Protein AF-A0A946EEK8-F1 (afdb_monomer_lite)

Foldseek 3Di:
DDPPAPDDPVLVVVLVVQQVVLVVPDDQDLPSSLVSSCVPSVVPDPVVSCVVVSVVSSVVVVVVNCVVCVVVPPVVVVD

pLDDT: mean 76.11, std 11.78, range [40.19, 88.75]

Radius of gyration: 15.59 Å; chains: 1; bounding box: 40×19×48 Å

Sequence (79 aa):
MTSMLSLSENQIWLVALICLLAGIVRGFSGFALSALVMASAALIIPPIELIPVCWWLEICAGLMMIRGGWKDADRRLAV

Structure (mmCIF, N/CA/C/O backbone):
data_AF-A0A946EEK8-F1
#
_entry.id   AF-A0A946EEK8-F1
#
loop_
_atom_site.group_PDB
_atom_site.id
_atom_site.type_symbol
_atom_site.label_atom_id
_atom_site.label_alt_id
_atom_site.label_comp_id
_atom_site.label_asym_id
_atom_site.label_entity_id
_atom_site.label_seq_id
_atom_site.pdbx_PDB_ins_code
_atom_site.Cartn_x
_atom_site.Cartn_y
_atom_site.Cartn_z
_at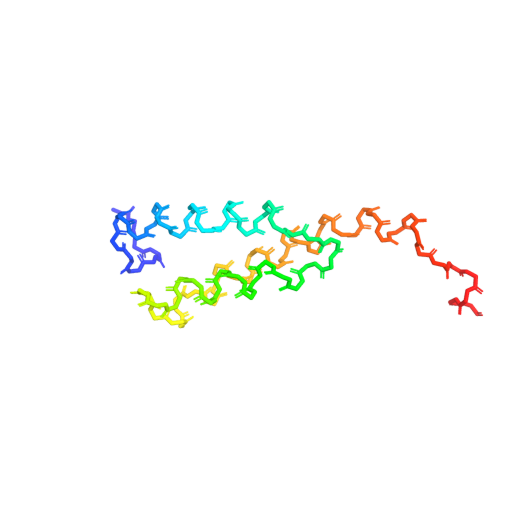om_site.occupancy
_atom_site.B_iso_or_equiv
_atom_site.auth_seq_id
_atom_site.auth_comp_id
_atom_site.auth_asym_id
_atom_site.auth_atom_id
_atom_site.pdbx_PDB_model_num
ATOM 1 N N . MET A 1 1 ? -1.700 -6.187 24.060 1.00 40.19 1 MET A N 1
ATOM 2 C CA . MET A 1 1 ? -0.519 -5.498 23.502 1.00 40.19 1 MET A CA 1
ATOM 3 C C . MET A 1 1 ? -0.584 -5.575 21.981 1.00 40.19 1 MET A C 1
ATOM 5 O O . MET A 1 1 ? 0.068 -6.434 21.422 1.00 40.19 1 MET A O 1
ATOM 9 N N . THR A 1 2 ? -1.383 -4.732 21.324 1.00 46.38 2 THR A N 1
ATOM 10 C CA . THR A 1 2 ? -1.402 -4.566 19.852 1.00 46.38 2 THR A CA 1
ATOM 11 C C . THR A 1 2 ? -2.225 -3.316 19.519 1.00 46.38 2 THR A C 1
ATOM 13 O O . THR A 1 2 ? -3.352 -3.392 19.051 1.00 46.38 2 THR A O 1
ATOM 16 N N . SER A 1 3 ? -1.688 -2.133 19.819 1.00 45.69 3 SER A N 1
ATOM 17 C CA . SER A 1 3 ? -2.323 -0.853 19.471 1.00 45.69 3 SER A CA 1
ATOM 18 C C . SER A 1 3 ? -1.314 -0.007 18.705 1.00 45.69 3 SER A C 1
ATOM 20 O O . SER A 1 3 ? -0.728 0.918 19.250 1.00 45.69 3 SER A O 1
ATOM 22 N N . MET A 1 4 ? -1.038 -0.406 17.462 1.00 53.59 4 MET A N 1
ATOM 23 C CA . MET A 1 4 ? -0.278 0.413 16.504 1.00 53.59 4 MET A CA 1
ATOM 24 C C . MET A 1 4 ? -1.211 1.030 15.448 1.00 53.59 4 MET A C 1
ATOM 26 O O . MET A 1 4 ? -0.940 2.125 14.976 1.00 53.59 4 MET A O 1
ATOM 30 N N . LEU A 1 5 ? -2.348 0.384 15.148 1.00 54.53 5 LEU A N 1
ATOM 31 C CA . LEU A 1 5 ? -3.475 0.934 14.387 1.00 54.53 5 LEU A CA 1
ATOM 32 C C . LEU A 1 5 ? -4.741 0.787 15.248 1.00 54.53 5 LEU A C 1
ATOM 34 O O . LEU A 1 5 ? -4.992 -0.298 15.770 1.00 54.53 5 LEU A O 1
ATOM 38 N N . SER A 1 6 ? -5.543 1.841 15.405 1.00 60.91 6 SER A N 1
ATOM 39 C CA . SER A 1 6 ? -6.833 1.822 16.123 1.00 60.91 6 SER A CA 1
ATOM 40 C C . SER A 1 6 ? -7.956 1.141 15.325 1.00 60.91 6 SER A C 1
ATOM 42 O O . SER A 1 6 ? -9.107 1.564 15.384 1.00 60.91 6 SER A O 1
ATOM 44 N N . LEU A 1 7 ? -7.626 0.102 14.557 1.00 61.81 7 LEU A N 1
ATOM 45 C CA . LEU A 1 7 ? -8.563 -0.619 13.702 1.00 61.81 7 LEU A CA 1
ATOM 46 C C . LEU A 1 7 ? -9.104 -1.861 14.413 1.00 61.81 7 LEU A C 1
ATOM 48 O O . LEU A 1 7 ? -8.372 -2.585 15.087 1.00 61.81 7 LEU A O 1
ATOM 52 N N . SER A 1 8 ? -10.393 -2.129 14.215 1.00 75.38 8 SER A N 1
ATOM 53 C CA . SER A 1 8 ? -11.040 -3.388 14.602 1.00 75.38 8 SER A CA 1
ATOM 54 C C . SER A 1 8 ? -10.385 -4.582 13.885 1.00 75.38 8 SER A C 1
ATOM 56 O O . SER A 1 8 ? -9.984 -4.454 12.726 1.00 75.38 8 SER A O 1
ATOM 58 N N . GLU A 1 9 ? -10.318 -5.763 14.519 1.00 75.12 9 GLU A N 1
ATOM 59 C CA . GLU A 1 9 ? -9.774 -6.993 13.901 1.00 75.12 9 GLU A CA 1
ATOM 60 C C . GLU A 1 9 ? -10.399 -7.280 12.525 1.00 75.12 9 GLU A C 1
ATOM 62 O O . GLU A 1 9 ? -9.707 -7.669 11.585 1.00 75.12 9 GLU A O 1
ATOM 67 N N . ASN A 1 10 ? -11.694 -6.994 12.367 1.00 78.19 10 ASN A N 1
ATOM 68 C CA . ASN A 1 10 ? -12.413 -7.184 11.107 1.00 78.19 10 ASN A CA 1
ATOM 69 C C . ASN A 1 10 ? -11.941 -6.219 10.008 1.00 78.19 10 ASN A C 1
ATOM 71 O O . ASN A 1 10 ? -11.912 -6.584 8.835 1.00 78.19 10 ASN A O 1
ATOM 75 N N . GLN A 1 11 ? -11.555 -4.994 10.372 1.00 77.94 11 GLN A N 1
ATOM 76 C CA . GLN A 1 11 ? -11.058 -3.992 9.426 1.00 77.94 11 GLN A CA 1
ATOM 77 C C . GLN A 1 11 ? -9.661 -4.353 8.915 1.00 77.94 11 GLN A C 1
ATOM 79 O O . GLN A 1 11 ? -9.372 -4.133 7.741 1.00 77.94 11 GLN A O 1
ATOM 84 N N . ILE A 1 12 ? -8.822 -4.972 9.752 1.00 80.69 12 ILE A N 1
ATOM 85 C CA . ILE A 1 12 ? -7.485 -5.439 9.356 1.00 80.69 12 ILE A CA 1
ATOM 86 C C . ILE A 1 12 ? -7.588 -6.486 8.243 1.00 80.69 12 ILE A C 1
ATOM 88 O O . ILE A 1 12 ? -6.910 -6.368 7.222 1.00 80.69 12 ILE A O 1
ATOM 92 N N . TRP A 1 13 ? -8.469 -7.478 8.401 1.00 83.19 13 TRP A N 1
ATOM 93 C CA . TRP A 1 13 ? -8.697 -8.500 7.375 1.00 83.19 13 TRP A CA 1
ATOM 94 C C . TRP A 1 13 ? -9.234 -7.912 6.070 1.00 83.19 13 TRP A C 1
ATOM 96 O O . TRP A 1 13 ? -8.825 -8.327 4.985 1.00 83.19 13 TRP A O 1
ATOM 106 N N . LEU A 1 14 ? -10.112 -6.914 6.174 1.00 84.88 14 LEU A N 1
ATOM 107 C CA . LEU A 1 14 ? -10.698 -6.234 5.023 1.00 84.88 14 LEU A CA 1
ATOM 108 C C . LEU A 1 14 ? -9.634 -5.442 4.245 1.00 84.88 14 LEU A C 1
ATOM 110 O O . LEU A 1 14 ? -9.524 -5.593 3.029 1.00 84.88 14 LEU A O 1
ATOM 114 N N . VAL A 1 15 ? -8.789 -4.676 4.943 1.00 83.31 15 VAL A N 1
ATOM 115 C CA . VAL A 1 15 ? -7.659 -3.953 4.334 1.00 83.31 15 VAL A CA 1
ATOM 116 C C . VAL A 1 15 ? -6.656 -4.926 3.720 1.00 83.31 15 VAL A C 1
ATOM 118 O O . VAL A 1 15 ? -6.212 -4.703 2.598 1.00 83.31 15 VAL A O 1
ATOM 121 N N . ALA A 1 16 ? -6.335 -6.035 4.391 1.00 84.38 16 ALA A N 1
ATOM 122 C CA . ALA A 1 16 ? -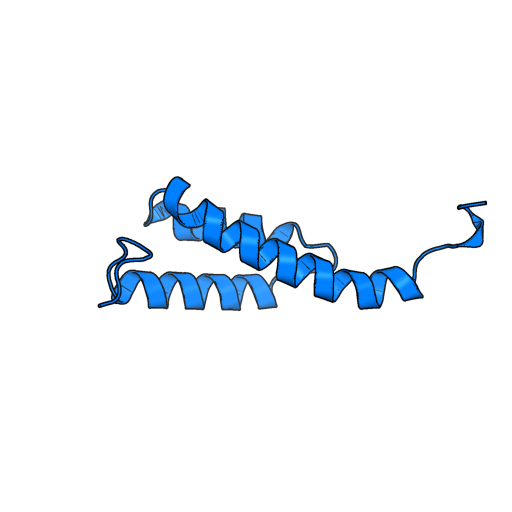5.435 -7.050 3.847 1.00 84.38 16 ALA A CA 1
ATOM 123 C C . ALA A 1 16 ? -5.966 -7.657 2.535 1.00 84.38 16 ALA A C 1
ATOM 125 O O . ALA A 1 16 ? -5.213 -7.788 1.567 1.00 84.38 16 ALA A O 1
ATOM 126 N N . LEU A 1 17 ? -7.265 -7.970 2.473 1.00 86.62 17 LEU A N 1
ATOM 127 C CA . LEU A 1 17 ? -7.913 -8.474 1.261 1.00 86.62 17 LEU A CA 1
ATOM 128 C C . LEU A 1 17 ? -7.890 -7.435 0.131 1.00 86.62 17 LEU A C 1
AT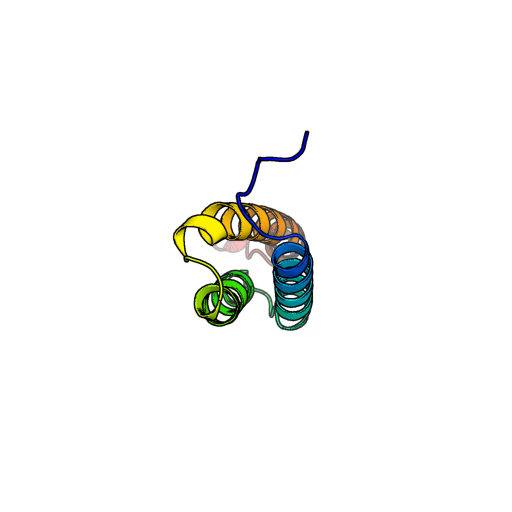OM 130 O O . LEU A 1 17 ? -7.537 -7.767 -1.001 1.00 86.62 17 LEU A O 1
ATOM 134 N N . ILE A 1 18 ? -8.212 -6.177 0.441 1.00 84.94 18 ILE A N 1
ATOM 135 C CA . ILE A 1 18 ? -8.149 -5.060 -0.511 1.00 84.94 18 ILE A CA 1
ATOM 136 C C . ILE A 1 18 ? -6.730 -4.902 -1.069 1.00 84.94 18 ILE A C 1
ATOM 138 O O . ILE A 1 18 ? -6.560 -4.802 -2.282 1.00 84.94 18 ILE A O 1
ATOM 142 N N . CYS A 1 19 ? -5.707 -4.926 -0.213 1.00 82.56 19 CYS A N 1
ATOM 143 C CA . CYS A 1 19 ? -4.306 -4.832 -0.623 1.00 82.56 19 CYS A CA 1
ATOM 144 C C . CYS A 1 19 ? -3.895 -5.991 -1.542 1.00 82.56 19 CYS A C 1
ATOM 146 O O . CYS A 1 19 ? -3.164 -5.779 -2.511 1.00 82.56 19 CYS A O 1
ATOM 148 N N . LEU A 1 20 ? -4.382 -7.205 -1.272 1.00 82.88 20 LEU A N 1
ATOM 149 C CA . LEU A 1 20 ? -4.098 -8.382 -2.092 1.00 82.88 20 LEU A CA 1
ATOM 150 C C . LEU A 1 20 ? -4.751 -8.276 -3.479 1.00 82.88 20 LEU A C 1
ATOM 152 O O . LEU A 1 20 ? -4.086 -8.501 -4.490 1.00 82.88 20 LEU A O 1
ATOM 156 N N . LEU A 1 21 ? -6.016 -7.848 -3.540 1.00 81.94 21 LEU A N 1
ATOM 157 C CA . LEU A 1 21 ? -6.715 -7.577 -4.801 1.00 81.94 21 LEU A CA 1
ATOM 158 C C . LEU A 1 21 ? -6.056 -6.427 -5.578 1.00 81.94 21 LEU A C 1
ATOM 160 O O . LEU A 1 21 ? -5.860 -6.534 -6.788 1.00 81.94 21 LEU A O 1
ATOM 164 N N . ALA A 1 22 ? -5.631 -5.369 -4.884 1.00 81.00 22 ALA A N 1
ATOM 165 C CA . ALA A 1 22 ? -4.877 -4.265 -5.472 1.00 81.00 22 ALA A CA 1
ATOM 166 C C . ALA A 1 22 ? -3.539 -4.719 -6.064 1.00 81.00 22 ALA A C 1
ATOM 168 O O . ALA A 1 22 ? -3.143 -4.236 -7.125 1.00 81.00 22 ALA A O 1
ATOM 169 N N . GLY A 1 23 ? -2.873 -5.677 -5.414 1.00 74.12 23 GLY A N 1
ATOM 170 C CA . GLY A 1 23 ? -1.666 -6.336 -5.912 1.00 74.12 23 GLY A CA 1
ATOM 171 C C . GLY A 1 23 ? -1.883 -7.064 -7.236 1.00 74.12 23 GLY A C 1
ATOM 172 O O . GLY A 1 23 ? -1.058 -6.932 -8.137 1.00 74.12 23 GLY A O 1
ATOM 173 N N . ILE A 1 24 ? -3.002 -7.779 -7.375 1.00 75.94 24 ILE A N 1
ATOM 174 C CA . ILE A 1 24 ? -3.349 -8.539 -8.589 1.00 75.94 24 ILE A CA 1
ATOM 175 C C . ILE A 1 24 ? -3.686 -7.605 -9.758 1.00 75.94 24 ILE A C 1
ATOM 177 O O . ILE A 1 24 ? -3.278 -7.856 -10.889 1.00 75.94 24 ILE A O 1
ATOM 181 N N . VAL A 1 25 ? -4.408 -6.513 -9.493 1.00 73.44 25 VAL A N 1
ATOM 182 C CA . VAL A 1 25 ? -4.813 -5.528 -10.515 1.00 73.44 25 VAL A CA 1
ATOM 183 C C . VAL A 1 25 ? -3.621 -4.698 -11.019 1.00 73.44 25 VAL A C 1
ATOM 185 O O . VAL A 1 25 ? -3.712 -4.022 -12.046 1.00 73.44 25 VAL A O 1
ATOM 188 N N . ARG A 1 26 ? -2.476 -4.735 -10.328 1.00 68.19 26 ARG A N 1
ATOM 189 C CA . ARG A 1 26 ? -1.355 -3.844 -10.622 1.00 68.19 26 ARG A CA 1
ATOM 190 C C . ARG A 1 26 ? -0.662 -4.195 -11.944 1.00 68.19 26 ARG A C 1
ATOM 192 O O . ARG A 1 26 ? 0.171 -5.092 -12.021 1.00 68.19 26 ARG A O 1
ATOM 199 N N . GLY A 1 27 ? -0.934 -3.382 -12.963 1.00 56.84 27 GLY A N 1
ATOM 200 C CA . GLY A 1 27 ? -0.087 -3.228 -14.144 1.00 56.84 27 GLY A CA 1
ATOM 201 C C . GLY A 1 27 ? 1.131 -2.348 -13.839 1.00 56.84 27 GLY A C 1
ATOM 202 O O . GLY A 1 27 ? 0.976 -1.289 -13.244 1.00 56.84 27 GLY A O 1
ATOM 203 N N . PHE A 1 28 ? 2.316 -2.836 -14.222 1.00 53.34 28 PHE A N 1
ATOM 204 C CA . PHE A 1 28 ? 3.652 -2.235 -14.441 1.00 53.34 28 PHE A CA 1
ATOM 205 C C . PHE A 1 28 ? 4.168 -0.976 -13.693 1.00 53.34 28 PHE A C 1
ATOM 207 O O . PHE A 1 28 ? 5.383 -0.836 -13.615 1.00 53.34 28 PHE A O 1
ATOM 214 N N . SER A 1 29 ? 3.352 -0.061 -13.159 1.00 60.66 29 SER A N 1
ATOM 215 C CA . SER A 1 29 ? 3.782 1.307 -12.808 1.00 60.66 29 SER A CA 1
ATOM 216 C C . SER A 1 29 ? 3.628 1.725 -11.347 1.00 60.66 29 SER A C 1
ATOM 218 O O . SER A 1 29 ? 3.855 2.890 -11.025 1.00 60.66 29 SER A O 1
ATOM 220 N N . GLY A 1 30 ? 3.234 0.838 -10.436 1.00 63.19 30 GLY A N 1
ATOM 221 C CA . GLY A 1 30 ? 3.099 1.249 -9.041 1.00 63.19 30 GLY A CA 1
ATOM 222 C C . GLY A 1 30 ? 1.752 1.942 -8.765 1.00 63.19 30 GLY A C 1
ATOM 223 O O . GLY A 1 30 ? 0.929 1.475 -7.983 1.00 63.19 30 GLY A O 1
ATOM 224 N N . PHE A 1 31 ? 1.448 2.996 -9.499 1.00 70.38 31 PHE A N 1
ATOM 225 C CA . PHE A 1 31 ? 0.368 3.937 -9.209 1.00 70.38 31 PHE A CA 1
ATOM 226 C C . PHE A 1 31 ? -1.030 3.328 -8.956 1.00 70.38 31 PHE A C 1
ATOM 228 O O . PHE A 1 31 ? -1.747 3.753 -8.050 1.00 70.38 31 PHE A O 1
ATOM 235 N N . ALA A 1 32 ? -1.414 2.290 -9.708 1.00 74.62 32 ALA A N 1
ATOM 236 C CA . ALA A 1 32 ? -2.748 1.688 -9.611 1.00 74.62 32 ALA A CA 1
ATOM 237 C C . ALA A 1 32 ? -3.056 1.062 -8.237 1.00 74.62 32 ALA A C 1
ATOM 239 O O . ALA A 1 32 ? -4.215 0.999 -7.835 1.00 74.62 32 ALA A O 1
ATOM 240 N N . LEU A 1 33 ? -2.036 0.617 -7.500 1.00 81.88 33 LEU A N 1
ATOM 241 C CA . LEU A 1 33 ? -2.234 -0.107 -6.247 1.00 81.88 33 LEU A CA 1
ATOM 242 C C . LEU A 1 33 ? -2.681 0.812 -5.106 1.00 81.88 33 LEU A C 1
ATOM 244 O O . LEU A 1 33 ? -3.700 0.545 -4.477 1.00 81.88 33 LEU A O 1
ATOM 248 N N . SER A 1 34 ? -1.969 1.915 -4.869 1.00 84.44 34 SER A N 1
ATOM 249 C CA . SER A 1 34 ? -2.331 2.882 -3.825 1.00 84.44 34 SER A CA 1
ATOM 250 C C . SER A 1 34 ? -3.666 3.565 -4.134 1.00 84.44 34 SER A C 1
ATOM 252 O O . SER A 1 34 ? -4.468 3.792 -3.229 1.00 84.44 34 SER A O 1
ATOM 254 N N . ALA A 1 35 ? -3.949 3.823 -5.418 1.00 83.81 35 ALA A N 1
ATOM 255 C CA . ALA A 1 35 ? -5.233 4.358 -5.858 1.00 83.81 35 ALA A CA 1
ATOM 256 C C . ALA A 1 35 ? -6.393 3.388 -5.579 1.00 83.81 35 ALA A C 1
ATOM 258 O O . ALA A 1 35 ? -7.419 3.815 -5.054 1.00 83.81 35 ALA A O 1
ATOM 259 N N . LEU A 1 36 ? -6.231 2.090 -5.869 1.00 86.19 36 LEU A N 1
ATOM 260 C CA . LEU A 1 36 ? -7.271 1.092 -5.602 1.00 86.19 36 LEU A CA 1
ATOM 261 C C . LEU A 1 36 ? -7.515 0.918 -4.098 1.00 86.19 36 LEU A C 1
ATOM 263 O O . LEU A 1 36 ? -8.668 0.880 -3.665 1.00 86.19 36 LEU A O 1
ATOM 267 N N . VAL A 1 37 ? -6.445 0.848 -3.298 1.00 86.69 37 VAL A N 1
ATOM 268 C CA . VAL A 1 37 ? -6.543 0.735 -1.834 1.00 86.69 37 VAL A CA 1
ATOM 269 C C . VAL A 1 37 ? -7.254 1.953 -1.253 1.00 86.69 37 VAL A C 1
ATOM 271 O O . VAL A 1 37 ? -8.191 1.789 -0.479 1.00 86.69 37 VAL A O 1
ATOM 274 N N . MET A 1 38 ? -6.885 3.167 -1.672 1.00 88.75 38 MET A N 1
ATOM 275 C CA . MET A 1 38 ? -7.538 4.383 -1.187 1.00 88.75 38 MET A CA 1
ATOM 276 C C . MET A 1 38 ? -9.001 4.465 -1.648 1.00 88.75 38 MET A C 1
ATOM 278 O O . MET A 1 38 ? -9.873 4.744 -0.836 1.00 88.75 38 MET A O 1
ATOM 282 N N . ALA A 1 39 ? -9.303 4.159 -2.913 1.00 88.38 39 ALA A N 1
ATOM 283 C CA . ALA A 1 39 ? -10.668 4.223 -3.442 1.00 88.38 39 ALA A CA 1
ATOM 284 C C . ALA A 1 39 ? -11.629 3.223 -2.777 1.00 88.38 39 ALA A C 1
ATOM 286 O O . ALA A 1 39 ? -12.819 3.504 -2.658 1.00 88.38 39 ALA A O 1
ATOM 287 N N . SER A 1 40 ? -11.128 2.062 -2.347 1.00 88.56 40 SER A N 1
ATOM 288 C CA . SER A 1 40 ? -11.947 1.015 -1.725 1.00 88.56 40 SER A CA 1
ATOM 289 C C . SER A 1 40 ? -11.995 1.125 -0.201 1.00 88.56 40 SER A C 1
ATOM 291 O O . SER A 1 40 ? -13.080 1.118 0.378 1.00 88.56 40 SER A O 1
ATOM 293 N N . ALA A 1 41 ? -10.847 1.261 0.465 1.00 86.44 41 ALA A N 1
ATOM 294 C CA . ALA A 1 41 ? -10.782 1.258 1.923 1.00 86.44 41 ALA A CA 1
ATOM 295 C C . ALA A 1 41 ? -11.232 2.590 2.546 1.00 86.44 41 ALA A C 1
ATOM 297 O O . ALA A 1 41 ? -11.779 2.572 3.650 1.00 86.44 41 ALA A O 1
ATOM 298 N N . ALA A 1 42 ? -11.094 3.728 1.847 1.00 88.56 42 ALA A N 1
ATOM 299 C CA . ALA A 1 42 ? -11.531 5.029 2.374 1.00 88.56 42 ALA A CA 1
ATOM 300 C C . ALA A 1 42 ? -13.061 5.155 2.519 1.00 88.56 42 ALA A C 1
ATOM 302 O O . ALA A 1 42 ? -13.540 6.077 3.173 1.00 88.56 42 ALA A O 1
ATOM 303 N N . LEU A 1 43 ? -13.834 4.226 1.938 1.00 87.88 43 LEU A N 1
ATOM 304 C CA . LEU A 1 43 ? -15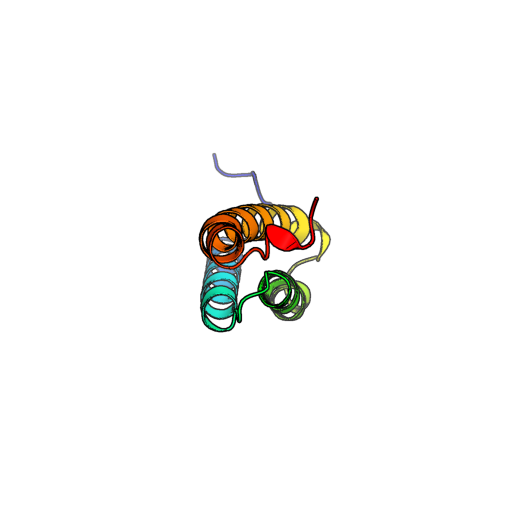.287 4.144 2.131 1.00 87.88 43 LEU A CA 1
ATOM 305 C C . LEU A 1 43 ? -15.670 3.685 3.547 1.00 87.88 43 LEU A C 1
ATOM 307 O O . LEU A 1 43 ? -16.797 3.912 3.979 1.00 87.88 43 LEU A O 1
ATOM 311 N N . ILE A 1 44 ? -14.756 3.004 4.245 1.00 85.44 44 ILE A N 1
ATOM 312 C CA . ILE A 1 44 ? -15.016 2.332 5.528 1.00 85.44 44 ILE A CA 1
ATOM 313 C C . ILE A 1 44 ? -14.085 2.863 6.627 1.00 85.44 44 ILE A C 1
ATOM 315 O O . ILE A 1 44 ? -14.481 2.934 7.789 1.00 85.44 44 ILE A O 1
ATOM 319 N N . ILE A 1 45 ? -12.851 3.224 6.271 1.00 83.19 45 ILE A N 1
ATOM 320 C CA . ILE A 1 45 ? -11.786 3.632 7.192 1.00 83.19 45 ILE A CA 1
ATOM 321 C C . ILE A 1 45 ? -11.385 5.080 6.886 1.00 83.19 45 ILE A C 1
ATOM 323 O O . ILE A 1 45 ? -11.282 5.439 5.711 1.00 83.19 45 ILE A O 1
ATOM 327 N N . PRO A 1 46 ? -11.115 5.922 7.901 1.00 86.12 46 PRO A N 1
ATOM 328 C CA . PRO A 1 46 ? -10.619 7.270 7.671 1.00 86.12 46 PRO A CA 1
ATOM 329 C C . PRO A 1 46 ? -9.342 7.254 6.814 1.00 86.12 46 PRO A C 1
ATOM 331 O O . PRO A 1 46 ? -8.396 6.531 7.135 1.00 86.12 46 PRO A O 1
ATOM 334 N N . PRO A 1 47 ? -9.242 8.086 5.762 1.00 83.38 47 PRO A N 1
ATOM 335 C CA . PRO A 1 47 ? -8.111 8.044 4.836 1.00 83.38 47 PRO A CA 1
ATOM 336 C C . PRO A 1 47 ? -6.765 8.339 5.508 1.00 83.38 47 PRO A C 1
ATOM 338 O O . PRO A 1 47 ? -5.739 7.849 5.047 1.00 83.38 47 PRO A O 1
ATOM 341 N N . ILE A 1 48 ? -6.759 9.075 6.626 1.00 87.19 48 ILE A N 1
ATOM 342 C CA . ILE A 1 48 ? -5.548 9.343 7.414 1.00 87.19 48 ILE A CA 1
ATOM 343 C C . ILE A 1 48 ? -4.906 8.059 7.965 1.00 87.19 48 ILE A C 1
ATOM 345 O O . ILE A 1 48 ? -3.682 7.956 8.006 1.00 87.19 48 ILE A O 1
ATOM 349 N N . GLU A 1 49 ? -5.708 7.050 8.316 1.00 85.44 49 GLU A N 1
ATOM 350 C CA . GLU A 1 49 ? -5.218 5.764 8.830 1.00 85.44 49 GLU A CA 1
ATOM 351 C C . GLU A 1 49 ? -4.673 4.862 7.713 1.00 85.44 49 GLU A C 1
ATOM 353 O O . GLU A 1 49 ? -3.880 3.957 7.967 1.00 85.44 49 GLU A O 1
ATOM 358 N N . LEU A 1 50 ? -5.055 5.132 6.461 1.00 84.44 50 LEU A N 1
ATOM 359 C CA . LEU A 1 50 ? -4.586 4.402 5.284 1.00 84.44 50 LEU A CA 1
ATOM 360 C C . LEU A 1 50 ? -3.242 4.931 4.761 1.00 84.44 50 LEU A C 1
ATOM 362 O O . LEU A 1 50 ? -2.562 4.218 4.026 1.00 84.44 50 LEU A O 1
ATOM 366 N N . ILE A 1 51 ? -2.822 6.143 5.150 1.00 87.06 51 ILE A N 1
ATOM 367 C CA . ILE A 1 51 ? -1.557 6.753 4.696 1.00 87.06 51 ILE A CA 1
ATOM 368 C C . ILE A 1 51 ? -0.345 5.844 4.980 1.00 87.06 51 ILE A C 1
ATOM 370 O O . ILE A 1 51 ? 0.411 5.580 4.041 1.00 87.06 51 ILE A O 1
ATOM 374 N N . PRO A 1 52 ? -0.143 5.307 6.203 1.00 86.50 52 PRO A N 1
ATOM 375 C CA . PRO A 1 52 ? 1.002 4.439 6.491 1.00 86.50 52 PRO A CA 1
ATOM 376 C C . PRO A 1 52 ? 0.957 3.122 5.706 1.00 86.50 52 PRO A C 1
ATOM 378 O O . PRO A 1 52 ? 1.997 2.618 5.281 1.00 86.50 52 PRO A O 1
ATOM 381 N N . VAL A 1 53 ? -0.247 2.585 5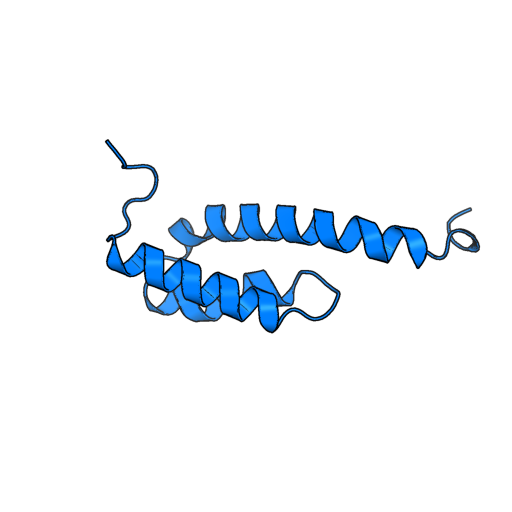.476 1.00 85.81 53 VAL A N 1
ATOM 382 C CA . VAL A 1 53 ? -0.462 1.364 4.685 1.00 85.81 53 VAL A CA 1
ATOM 383 C C . VAL A 1 53 ? -0.043 1.606 3.237 1.00 85.81 53 VAL A C 1
ATOM 385 O O . VAL A 1 53 ? 0.795 0.878 2.707 1.00 85.81 53 VAL A O 1
ATOM 388 N N . CYS A 1 54 ? -0.559 2.668 2.615 1.00 86.94 54 CYS A N 1
ATOM 389 C CA . CYS A 1 54 ? -0.201 3.055 1.252 1.00 86.94 54 CYS A CA 1
ATOM 390 C C . CYS A 1 54 ? 1.295 3.361 1.112 1.00 86.94 54 CYS A C 1
ATOM 392 O O . CYS A 1 54 ? 1.903 2.987 0.112 1.00 86.94 54 CYS A O 1
ATOM 394 N N . TRP A 1 55 ? 1.909 3.984 2.119 1.00 87.62 55 TRP A N 1
ATOM 395 C CA . TRP A 1 55 ? 3.342 4.271 2.108 1.00 87.62 55 TRP A CA 1
ATOM 396 C C . TRP A 1 55 ? 4.186 2.993 2.038 1.00 87.62 55 TRP A C 1
ATOM 398 O O . TRP A 1 55 ? 5.071 2.879 1.188 1.00 87.62 55 TRP A O 1
ATOM 408 N N . TRP A 1 56 ? 3.873 1.996 2.871 1.00 86.19 56 TRP A N 1
ATOM 409 C CA . TRP A 1 56 ? 4.575 0.711 2.844 1.00 86.19 56 TRP A CA 1
ATOM 410 C C . TRP A 1 56 ? 4.377 -0.025 1.518 1.00 86.19 56 TRP A C 1
ATOM 412 O O . TRP A 1 56 ? 5.323 -0.546 0.922 1.00 86.19 56 TRP A O 1
ATOM 422 N N . LEU A 1 57 ? 3.142 -0.018 1.023 1.00 85.25 57 LEU A N 1
ATOM 423 C CA . LEU A 1 57 ? 2.789 -0.615 -0.255 1.00 85.25 57 LEU A CA 1
ATOM 424 C C . LEU A 1 57 ? 3.546 0.009 -1.434 1.00 85.25 57 LEU A C 1
ATOM 426 O O . LEU A 1 57 ? 3.929 -0.715 -2.358 1.00 85.25 57 LEU A O 1
ATOM 430 N N . GLU A 1 58 ? 3.795 1.318 -1.400 1.00 85.56 58 GLU A N 1
ATOM 431 C CA . GLU A 1 58 ? 4.555 2.024 -2.432 1.00 85.56 58 GLU A CA 1
ATOM 432 C C . GLU A 1 58 ? 6.056 1.720 -2.366 1.00 85.56 58 GLU A C 1
ATOM 434 O O . GLU A 1 58 ? 6.705 1.556 -3.400 1.00 85.56 58 GLU A O 1
ATOM 439 N N . ILE A 1 59 ? 6.613 1.533 -1.168 1.00 86.06 59 ILE A N 1
ATOM 440 C CA . ILE A 1 59 ? 7.998 1.063 -1.016 1.00 86.06 59 ILE A CA 1
ATOM 441 C C . ILE A 1 59 ? 8.145 -0.343 -1.607 1.00 86.06 59 ILE A C 1
ATOM 443 O O . ILE A 1 59 ? 9.034 -0.582 -2.428 1.00 86.06 59 ILE A O 1
ATOM 447 N N . CYS A 1 60 ? 7.251 -1.270 -1.249 1.00 83.81 60 CYS A N 1
ATOM 448 C CA . CYS A 1 60 ? 7.254 -2.620 -1.816 1.00 83.81 60 CYS A CA 1
ATOM 449 C C . CYS A 1 60 ? 7.103 -2.589 -3.345 1.00 83.81 60 CYS A C 1
ATOM 451 O O . CYS A 1 60 ? 7.793 -3.324 -4.054 1.00 83.81 60 CYS A O 1
ATOM 453 N N . ALA A 1 61 ? 6.248 -1.701 -3.853 1.00 80.38 61 ALA A N 1
ATOM 454 C CA . ALA A 1 61 ? 6.067 -1.472 -5.280 1.00 80.38 61 ALA A CA 1
ATOM 455 C C . ALA A 1 61 ? 7.346 -1.068 -5.993 1.00 80.38 61 ALA A C 1
ATOM 457 O O . ALA A 1 61 ? 7.736 -1.697 -6.978 1.00 80.38 61 ALA A O 1
ATOM 458 N N . GLY A 1 62 ? 7.979 -0.009 -5.487 1.00 81.44 62 GLY A N 1
ATOM 459 C CA . GLY A 1 62 ? 9.184 0.559 -6.060 1.00 81.44 62 GLY A CA 1
ATOM 460 C C . GLY A 1 62 ? 10.286 -0.487 -6.086 1.00 81.44 62 GLY A C 1
ATOM 461 O O . GLY A 1 62 ? 10.913 -0.687 -7.120 1.00 81.44 62 GLY A O 1
ATOM 462 N N . LEU A 1 63 ? 10.447 -1.248 -4.999 1.00 83.31 63 LEU A N 1
ATOM 463 C CA . LEU A 1 63 ? 11.417 -2.344 -4.927 1.00 83.31 63 LEU A CA 1
ATOM 464 C C . LEU A 1 63 ? 11.184 -3.427 -5.991 1.00 83.31 63 LEU A C 1
ATOM 466 O O . LEU A 1 63 ? 12.150 -3.944 -6.560 1.00 83.31 63 LEU A O 1
ATOM 470 N N . MET A 1 64 ? 9.929 -3.772 -6.290 1.00 77.50 64 MET A N 1
ATOM 471 C CA . MET A 1 64 ? 9.618 -4.727 -7.359 1.00 77.50 64 MET A CA 1
ATOM 472 C C . MET A 1 64 ? 9.845 -4.135 -8.754 1.00 77.50 64 MET A C 1
ATOM 474 O O . MET A 1 64 ? 10.391 -4.818 -9.623 1.00 77.50 64 MET A O 1
ATOM 478 N N . MET A 1 65 ? 9.495 -2.864 -8.962 1.00 76.31 65 MET A N 1
ATOM 479 C CA . MET A 1 65 ? 9.702 -2.170 -10.235 1.00 76.31 65 MET A CA 1
ATO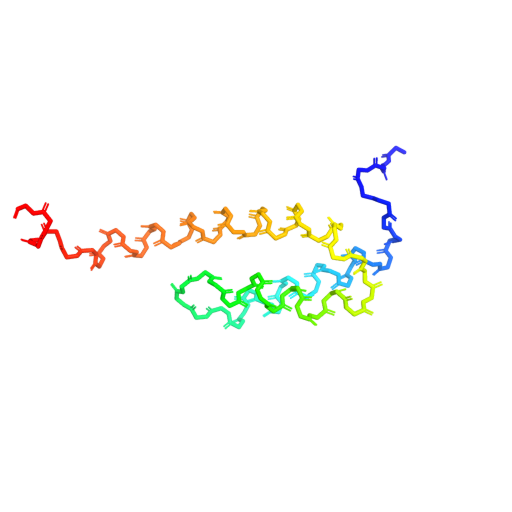M 480 C C . MET A 1 65 ? 11.175 -1.924 -10.548 1.00 76.31 65 MET A C 1
ATOM 482 O O . MET A 1 65 ? 11.552 -2.011 -11.712 1.00 76.31 65 MET A O 1
ATOM 486 N N . ILE A 1 66 ? 12.023 -1.684 -9.542 1.00 77.50 66 ILE A N 1
ATOM 487 C CA . ILE A 1 66 ? 13.469 -1.494 -9.734 1.00 77.50 66 ILE A CA 1
ATOM 488 C C . ILE A 1 66 ? 14.076 -2.683 -10.489 1.00 77.50 66 ILE A C 1
ATOM 490 O O . ILE A 1 66 ? 14.901 -2.483 -11.374 1.00 77.50 66 ILE A O 1
ATOM 494 N N . ARG A 1 67 ? 13.640 -3.921 -10.219 1.00 71.12 67 ARG A N 1
ATOM 495 C CA . ARG A 1 67 ? 14.166 -5.106 -10.921 1.00 71.12 67 ARG A CA 1
ATOM 496 C C . ARG A 1 67 ? 13.847 -5.115 -12.419 1.00 71.12 67 ARG A C 1
ATOM 498 O O . ARG A 1 67 ? 14.733 -5.411 -13.215 1.00 71.12 67 ARG A O 1
ATOM 505 N N . GLY A 1 68 ? 12.604 -4.815 -12.797 1.00 71.31 68 GLY A N 1
ATOM 506 C CA . GLY A 1 68 ? 12.184 -4.775 -14.204 1.00 71.31 68 GLY A CA 1
ATOM 507 C C . GLY A 1 68 ? 12.704 -3.530 -14.922 1.00 71.31 68 GLY A C 1
ATOM 508 O O . GLY A 1 68 ? 13.367 -3.624 -15.951 1.00 71.31 68 GLY A O 1
ATOM 509 N N . GLY A 1 69 ? 12.506 -2.364 -14.306 1.00 71.44 69 GLY A N 1
ATOM 510 C CA . GLY A 1 69 ? 12.918 -1.074 -14.847 1.00 71.44 69 GLY A CA 1
ATOM 511 C C . GLY A 1 69 ? 14.423 -0.960 -15.063 1.00 71.44 69 GLY A C 1
ATOM 512 O O . GLY A 1 69 ? 14.842 -0.310 -16.006 1.00 71.44 69 GLY A O 1
ATOM 513 N N . TRP A 1 70 ? 15.263 -1.625 -14.266 1.00 68.31 70 TRP A N 1
ATOM 514 C CA . TRP A 1 70 ? 16.717 -1.544 -14.453 1.00 68.31 70 TRP A CA 1
ATOM 515 C C . TRP A 1 70 ? 17.246 -2.351 -15.648 1.00 68.31 70 TRP A C 1
ATOM 517 O O . TRP A 1 70 ? 18.325 -2.038 -16.168 1.00 68.31 70 TRP A O 1
ATOM 527 N N . LYS A 1 71 ? 16.494 -3.372 -16.080 1.00 67.62 71 LYS A N 1
ATOM 528 C CA . LYS A 1 71 ? 16.773 -4.180 -17.275 1.00 67.62 71 LYS A CA 1
ATOM 529 C C . LYS A 1 71 ? 16.291 -3.478 -18.547 1.00 67.62 71 LYS A C 1
ATOM 531 O O . LYS A 1 71 ? 17.015 -3.488 -19.535 1.00 67.62 71 LYS A O 1
ATOM 536 N N . ASP A 1 72 ? 15.116 -2.857 -18.488 1.00 69.88 72 ASP A N 1
ATOM 537 C CA . ASP A 1 72 ? 14.492 -2.180 -19.632 1.00 69.88 72 ASP A CA 1
ATOM 538 C C . ASP A 1 72 ? 14.855 -0.682 -19.714 1.00 69.88 72 ASP A C 1
ATOM 540 O O . ASP A 1 72 ? 14.457 0.009 -20.648 1.00 69.88 72 ASP A O 1
ATOM 544 N N . ALA A 1 73 ? 15.624 -0.165 -18.747 1.00 72.38 73 ALA A N 1
ATOM 545 C CA . ALA A 1 73 ? 16.116 1.207 -18.755 1.00 72.38 73 ALA A CA 1
ATOM 546 C C . ALA A 1 73 ? 17.009 1.450 -19.975 1.00 72.38 73 ALA A C 1
ATOM 548 O O . ALA A 1 73 ? 18.061 0.825 -20.132 1.00 72.38 73 ALA A O 1
ATOM 549 N N . ASP A 1 74 ? 16.617 2.421 -20.794 1.00 71.06 74 ASP A N 1
ATOM 550 C CA . ASP A 1 74 ? 17.338 2.806 -22.000 1.00 71.06 74 ASP A CA 1
ATOM 551 C C . ASP A 1 74 ? 18.563 3.664 -21.641 1.00 71.06 74 ASP A C 1
ATOM 553 O O . ASP A 1 74 ? 18.551 4.897 -21.640 1.00 71.06 74 ASP A O 1
ATOM 557 N N . ARG A 1 75 ? 19.648 2.988 -21.248 1.00 69.75 75 ARG A N 1
ATOM 558 C CA . ARG A 1 75 ? 20.874 3.620 -20.720 1.00 69.75 75 ARG A CA 1
ATOM 559 C C . ARG A 1 75 ? 21.615 4.474 -21.753 1.00 69.75 75 ARG A C 1
ATOM 561 O O . ARG A 1 75 ? 22.495 5.236 -21.372 1.00 69.75 75 ARG A O 1
ATOM 568 N N . ARG A 1 76 ? 21.285 4.346 -23.044 1.00 64.38 76 ARG A N 1
ATOM 569 C CA . ARG A 1 76 ? 21.918 5.101 -24.139 1.00 64.38 76 ARG A CA 1
ATOM 570 C C . ARG A 1 76 ? 21.429 6.544 -24.260 1.00 64.38 76 ARG A C 1
ATOM 572 O O . ARG A 1 76 ? 22.147 7.347 -24.834 1.00 64.38 76 ARG A O 1
ATOM 579 N N . LEU A 1 77 ? 20.247 6.862 -23.733 1.00 63.75 77 LEU A N 1
ATOM 580 C CA . LEU A 1 77 ? 19.701 8.227 -23.708 1.00 63.75 77 LEU A CA 1
ATOM 581 C C . LEU A 1 77 ? 20.147 9.026 -22.472 1.00 63.75 77 LEU A C 1
ATOM 583 O O . LEU A 1 77 ? 19.960 10.235 -22.426 1.00 63.75 77 LEU A O 1
ATOM 587 N N . ALA A 1 78 ? 20.700 8.349 -21.461 1.00 60.16 78 ALA A N 1
ATOM 588 C CA . ALA A 1 78 ? 21.051 8.933 -20.167 1.00 60.16 78 ALA A CA 1
ATOM 589 C C . ALA A 1 78 ? 22.508 9.437 -20.073 1.00 60.16 78 ALA A C 1
ATOM 591 O O . ALA A 1 78 ? 22.959 9.747 -18.969 1.00 60.16 78 ALA A O 1
ATOM 592 N N . VAL A 1 79 ? 23.238 9.495 -21.194 1.00 50.59 79 VAL A N 1
ATOM 593 C CA . VAL A 1 79 ? 24.606 10.040 -21.295 1.00 50.59 79 VAL A CA 1
ATOM 594 C C . VAL A 1 79 ? 24.626 11.187 -22.291 1.00 50.59 79 VAL A C 1
ATOM 596 O O . VAL A 1 79 ? 24.062 10.996 -23.390 1.00 50.59 79 VAL A O 1
#

Secondary structure (DSSP, 8-state):
---SS---HHHHHHHHHHHHHHHHH--SSSHHHHHHHHHHHTTTS-HHHHHHHHHHHHHHHHHHHHHHHHHH--TTS--